Protein AF-A0A6C0AWP6-F1 (afdb_monomer)

Sequence (131 aa):
MNSPLILLENKLPRELLNIIQSYLINDFVYKALKEYYNYLYYKKELYEDFVYTQYIEPNCNCHTYYNSRAQRWKYRECSGCYYLEYTNKYIPKDFRVCIYDNPQYGKIVYGKESNYKLSMDYDNEVDYHYD

Foldseek 3Di:
DDPPCVVCPVPDDPVVSVVVVVVDDPVVVLVVLQVVLVVLVVVQVVQLVVCCVPPQVVQQDFDWDQDPVVRGIDTDHSVSVCCSPQHCPRRDPCNCVSPLVDCCNCCSNVVDNPPPNPDDDPPDPPPDDDD

Organism: NCBI:txid1070528

Structure (mmCIF, N/CA/C/O backbone):
data_AF-A0A6C0AWP6-F1
#
_entry.id   AF-A0A6C0AWP6-F1
#
loop_
_atom_site.group_PDB
_atom_site.id
_atom_site.type_symbol
_atom_site.label_atom_id
_atom_site.label_alt_id
_atom_site.label_comp_id
_atom_site.label_asym_id
_atom_site.label_entity_id
_atom_site.label_seq_id
_atom_site.pdbx_PDB_ins_code
_atom_site.Cartn_x
_atom_site.Cartn_y
_atom_site.Cartn_z
_atom_site.occupancy
_atom_site.B_iso_or_equiv
_atom_site.auth_seq_id
_atom_site.auth_comp_id
_atom_site.auth_asym_id
_atom_site.auth_atom_id
_atom_site.pdbx_PDB_model_num
ATOM 1 N N . MET A 1 1 ? -12.739 -8.673 27.681 1.00 44.78 1 MET A N 1
ATOM 2 C CA . MET A 1 1 ? -12.532 -7.283 28.145 1.00 44.78 1 MET A CA 1
ATOM 3 C C . MET A 1 1 ? -13.866 -6.748 28.624 1.00 44.78 1 MET A C 1
ATOM 5 O O . MET A 1 1 ? -14.809 -6.740 27.843 1.00 44.78 1 MET A O 1
ATOM 9 N N . ASN A 1 2 ? -13.956 -6.363 29.895 1.00 51.41 2 ASN A N 1
ATOM 10 C CA . ASN A 1 2 ? -15.173 -5.797 30.472 1.00 51.41 2 ASN A CA 1
ATO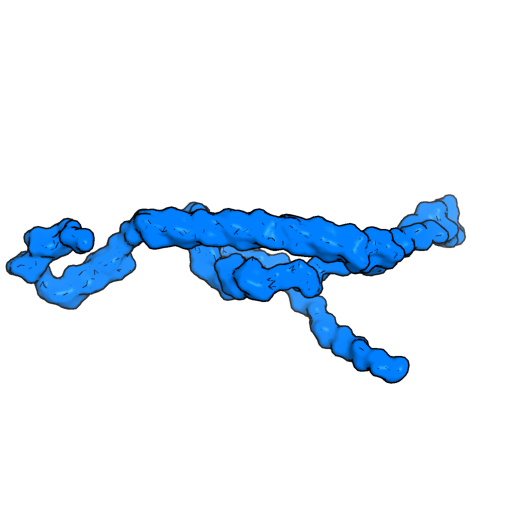M 11 C C . ASN A 1 2 ? -15.299 -4.351 29.990 1.00 51.41 2 ASN A C 1
ATOM 13 O O . ASN A 1 2 ? -14.543 -3.486 30.424 1.00 51.41 2 ASN A O 1
ATOM 17 N N . SER A 1 3 ? -16.196 -4.111 29.033 1.00 64.38 3 SER A N 1
ATOM 18 C CA . SER A 1 3 ? -16.496 -2.757 28.569 1.00 64.38 3 SER A CA 1
ATOM 19 C C . SER A 1 3 ? -17.062 -1.932 29.734 1.00 64.38 3 SER A C 1
ATOM 21 O O . SER A 1 3 ? -17.880 -2.469 30.487 1.00 64.38 3 SER A O 1
ATOM 23 N N . PRO A 1 4 ? -16.717 -0.635 29.868 1.00 65.19 4 PRO A N 1
ATOM 24 C CA . PRO A 1 4 ? -17.357 0.270 30.829 1.00 65.19 4 PRO A CA 1
ATOM 25 C C . PRO A 1 4 ? -18.895 0.266 30.746 1.00 65.19 4 PRO A C 1
ATOM 27 O O . PRO A 1 4 ? -19.567 0.618 31.712 1.00 65.19 4 PRO A O 1
ATOM 30 N N . LEU A 1 5 ? -19.457 -0.189 29.618 1.00 71.19 5 LEU A N 1
ATOM 31 C CA . LEU A 1 5 ? -20.893 -0.379 29.401 1.00 71.19 5 LEU A CA 1
ATOM 32 C C . LEU A 1 5 ? -21.553 -1.379 30.362 1.00 71.19 5 LEU A C 1
ATOM 34 O O . LEU A 1 5 ? -22.752 -1.263 30.594 1.00 71.19 5 LEU A O 1
ATOM 38 N N . ILE A 1 6 ? -20.798 -2.298 30.978 1.00 73.88 6 ILE A N 1
ATOM 39 C CA . ILE A 1 6 ? -21.319 -3.213 32.014 1.00 73.88 6 ILE A CA 1
ATOM 40 C C . ILE A 1 6 ? -21.891 -2.433 33.211 1.00 73.88 6 ILE A C 1
ATOM 42 O O . ILE A 1 6 ? -22.865 -2.854 33.828 1.00 73.88 6 ILE A O 1
ATOM 46 N N . LEU A 1 7 ? -21.355 -1.244 33.512 1.00 78.44 7 LEU A N 1
ATOM 47 C CA . LEU A 1 7 ? -21.868 -0.384 34.588 1.00 78.44 7 LEU A CA 1
ATOM 48 C C . LEU A 1 7 ? -23.215 0.276 34.245 1.00 78.44 7 LEU A C 1
ATOM 50 O O . LEU A 1 7 ? -23.889 0.820 35.123 1.00 78.44 7 LEU A O 1
ATOM 54 N N . LEU A 1 8 ? -23.602 0.243 32.969 1.00 79.25 8 LEU A N 1
ATOM 55 C CA . LEU A 1 8 ? -24.821 0.842 32.433 1.00 79.25 8 LEU A CA 1
ATOM 56 C C . LEU A 1 8 ? -25.863 -0.210 32.026 1.00 79.25 8 LEU A C 1
ATOM 58 O O . LEU A 1 8 ? -26.986 0.165 31.693 1.00 79.25 8 LEU A O 1
ATOM 62 N N . GLU A 1 9 ? -25.528 -1.502 32.113 1.00 77.00 9 GLU A N 1
ATOM 63 C CA . GLU A 1 9 ? -26.348 -2.621 31.626 1.00 77.00 9 GLU A CA 1
ATOM 64 C C . GLU A 1 9 ? -27.736 -2.691 32.280 1.00 77.00 9 GLU A C 1
ATOM 66 O O . GLU A 1 9 ? -28.712 -3.056 31.635 1.00 77.00 9 GLU A O 1
ATOM 71 N N . ASN A 1 10 ? -27.839 -2.234 33.532 1.00 80.56 10 ASN A N 1
ATOM 72 C CA . ASN A 1 10 ? -29.094 -2.172 34.291 1.00 80.56 10 ASN A CA 1
ATOM 73 C C . ASN A 1 10 ? -29.734 -0.773 34.318 1.00 80.56 10 ASN A C 1
ATOM 75 O O . ASN A 1 10 ? -30.759 -0.579 34.967 1.00 80.56 10 ASN A O 1
ATOM 79 N N . LYS A 1 11 ? -29.106 0.226 33.683 1.00 85.69 11 LYS A N 1
ATOM 80 C CA . LYS A 1 11 ? -29.559 1.629 33.696 1.00 85.69 11 LYS A CA 1
ATOM 81 C C . LYS A 1 11 ? -30.079 2.103 32.347 1.00 85.69 11 LYS A C 1
ATOM 83 O O . LYS A 1 11 ? -30.844 3.062 32.310 1.00 85.69 11 LYS A O 1
ATOM 88 N N . LEU A 1 12 ? -29.657 1.465 31.258 1.00 83.81 12 LEU A N 1
ATOM 89 C CA . LEU A 1 12 ? -30.050 1.825 29.903 1.00 83.81 12 LEU A CA 1
ATOM 90 C C . LEU A 1 12 ? -30.606 0.603 29.160 1.00 83.81 12 LEU A C 1
ATOM 92 O O . LEU A 1 12 ? -30.089 -0.500 29.331 1.00 83.81 12 LEU A O 1
ATOM 96 N N . PRO A 1 13 ? -31.621 0.796 28.298 1.00 89.81 13 PRO A N 1
ATOM 97 C CA . PRO A 1 13 ? -32.051 -0.209 27.338 1.00 89.81 13 PRO A CA 1
ATOM 98 C C . PRO A 1 13 ? -30.881 -0.759 26.524 1.00 89.81 13 PRO A C 1
ATOM 100 O O . PRO A 1 13 ? -29.973 -0.027 26.118 1.00 89.81 13 PRO A O 1
ATOM 103 N N . ARG A 1 14 ? -30.938 -2.059 26.235 1.00 80.06 14 ARG A N 1
ATOM 104 C CA . ARG A 1 14 ? -29.873 -2.776 25.526 1.00 80.06 14 ARG A CA 1
ATOM 105 C C . ARG A 1 14 ? -29.615 -2.204 24.131 1.00 80.06 14 ARG A C 1
ATOM 107 O O . ARG A 1 14 ? -28.469 -2.182 23.692 1.00 80.06 14 ARG A O 1
ATOM 114 N N . GLU A 1 15 ? -30.644 -1.668 23.470 1.00 82.81 15 GLU A N 1
ATOM 115 C CA . GLU A 1 15 ? -30.481 -0.991 22.179 1.00 82.81 15 GLU A CA 1
ATOM 116 C C . GLU A 1 15 ? -29.594 0.254 22.284 1.00 82.81 15 GLU A C 1
ATOM 118 O O . GLU A 1 15 ? -28.714 0.446 21.449 1.00 82.81 15 GLU A O 1
ATOM 123 N N . LEU A 1 16 ? -29.755 1.068 23.334 1.00 79.00 16 LEU A N 1
ATOM 124 C CA . LEU A 1 16 ? -28.916 2.249 23.550 1.00 79.00 16 LEU A CA 1
ATOM 125 C C . LEU A 1 16 ? -27.469 1.869 23.861 1.00 79.00 16 LEU A C 1
ATOM 127 O O . LEU A 1 16 ? -26.554 2.531 23.380 1.00 79.00 16 LEU A O 1
ATOM 131 N N . LEU A 1 17 ? -27.247 0.789 24.610 1.00 79.88 17 LEU A N 1
ATOM 132 C CA . LEU A 1 17 ? -25.895 0.292 24.868 1.00 79.88 17 LEU A CA 1
ATOM 133 C C . LEU A 1 17 ? -25.220 -0.163 23.580 1.00 79.88 17 LEU A C 1
ATOM 135 O O . LEU A 1 17 ? -24.088 0.241 23.345 1.00 79.88 17 LEU A O 1
ATOM 139 N N . ASN A 1 18 ? -25.922 -0.905 22.721 1.00 75.19 18 ASN A N 1
ATOM 140 C CA . ASN A 1 18 ? -25.409 -1.324 21.415 1.00 75.19 18 ASN A CA 1
ATOM 141 C C . ASN A 1 18 ? -25.077 -0.119 20.520 1.00 75.19 18 ASN A C 1
ATOM 143 O O . ASN A 1 18 ? -24.044 -0.111 19.850 1.00 75.19 18 ASN A O 1
ATOM 147 N N . ILE A 1 19 ? -25.915 0.924 20.548 1.00 74.69 19 ILE A N 1
ATOM 148 C CA . ILE A 1 19 ? -25.657 2.184 19.842 1.00 74.69 19 ILE A CA 1
ATOM 149 C C . ILE A 1 19 ? -24.385 2.842 20.389 1.00 74.69 19 ILE A C 1
ATOM 151 O O . ILE A 1 19 ? -23.482 3.135 19.615 1.00 74.69 19 ILE A O 1
ATOM 155 N N . ILE A 1 20 ? -24.245 3.012 21.705 1.00 72.12 20 ILE A N 1
ATOM 156 C CA . ILE A 1 20 ? -23.032 3.586 22.316 1.00 72.12 20 ILE A CA 1
ATOM 157 C C . ILE A 1 20 ? -21.796 2.746 21.972 1.00 72.12 20 ILE A C 1
ATOM 159 O O . ILE A 1 20 ? -20.745 3.291 21.648 1.00 72.12 20 ILE A O 1
ATOM 163 N N . GLN A 1 21 ? -21.922 1.420 21.986 1.00 70.88 21 GLN A N 1
ATOM 164 C CA . GLN A 1 21 ? -20.853 0.484 21.648 1.00 70.88 21 GLN A CA 1
ATOM 165 C C . GLN A 1 21 ? -20.388 0.640 20.197 1.00 70.88 21 GLN A C 1
ATOM 167 O O . GLN A 1 21 ? -19.198 0.507 19.933 1.00 70.88 21 GLN A O 1
ATOM 172 N N . SER A 1 22 ? -21.295 1.001 19.284 1.00 65.19 22 SER A N 1
ATOM 173 C CA . SER A 1 22 ? -20.953 1.349 17.899 1.00 65.19 22 SER A CA 1
ATOM 174 C C . SER A 1 22 ? -20.156 2.657 17.773 1.00 65.19 22 SER A C 1
ATOM 176 O O . SER A 1 22 ? -19.408 2.823 16.811 1.00 65.19 22 SER A O 1
ATOM 178 N N . TYR A 1 23 ? -20.260 3.560 18.757 1.00 63.69 23 TYR A N 1
ATOM 179 C CA . TYR A 1 23 ? -19.502 4.816 18.816 1.00 63.69 23 TYR A CA 1
ATOM 180 C C . TYR A 1 23 ? -18.185 4.702 19.593 1.00 63.69 23 TYR A C 1
ATOM 182 O O . TYR A 1 23 ? -17.346 5.601 19.508 1.00 63.69 23 TYR A O 1
ATOM 190 N N . LEU A 1 24 ? -17.977 3.619 20.348 1.00 70.44 24 LEU A N 1
ATOM 191 C CA . LEU A 1 24 ? -16.727 3.391 21.062 1.00 70.44 24 LEU A CA 1
ATOM 192 C C . LEU A 1 24 ? -15.639 2.966 20.072 1.00 70.44 24 LEU A C 1
ATOM 194 O O . LEU A 1 24 ? -15.634 1.853 19.547 1.00 70.44 24 LEU A O 1
ATOM 198 N N . ILE A 1 25 ? -14.693 3.874 19.840 1.00 67.62 25 ILE A N 1
ATOM 199 C CA . ILE A 1 25 ? -13.480 3.602 19.072 1.00 67.62 25 ILE A CA 1
ATOM 200 C C . ILE A 1 25 ? -12.685 2.526 19.812 1.00 67.62 25 ILE A C 1
ATOM 202 O O . ILE A 1 25 ? -12.324 2.677 20.979 1.00 67.62 25 ILE A O 1
ATOM 206 N N . ASN A 1 26 ? -12.424 1.412 19.132 1.00 76.56 26 ASN A N 1
ATOM 207 C CA . ASN A 1 26 ? -11.582 0.358 19.670 1.00 76.56 26 ASN A CA 1
ATOM 208 C C . ASN A 1 26 ? -10.117 0.654 19.326 1.00 76.56 26 ASN A C 1
ATOM 210 O O . ASN A 1 26 ? -9.627 0.247 18.272 1.00 76.56 26 ASN A O 1
ATOM 214 N N . ASP A 1 27 ? -9.423 1.358 20.221 1.00 78.81 27 ASP A N 1
ATOM 215 C CA . ASP A 1 27 ? -8.026 1.776 20.032 1.00 78.81 27 ASP A CA 1
ATOM 216 C C . ASP A 1 27 ? -7.090 0.613 19.683 1.00 78.81 27 ASP A C 1
ATOM 218 O O . ASP A 1 27 ? -6.183 0.766 18.864 1.00 78.81 27 ASP A O 1
ATOM 222 N N . PHE A 1 28 ? -7.332 -0.571 20.254 1.00 81.50 28 PHE A N 1
ATOM 223 C CA . PHE A 1 28 ? -6.559 -1.772 19.945 1.00 81.50 28 PHE A CA 1
ATOM 224 C C . PHE A 1 28 ? -6.725 -2.189 18.479 1.00 81.50 28 PHE A C 1
ATOM 226 O O . PHE A 1 28 ? -5.736 -2.445 17.795 1.00 81.50 28 PHE A O 1
ATOM 233 N N . VAL A 1 29 ? -7.961 -2.197 17.972 1.00 84.25 29 VAL A N 1
ATOM 234 C CA . VAL A 1 29 ? -8.248 -2.520 16.565 1.00 84.25 29 VAL A CA 1
ATOM 235 C C . VAL A 1 29 ? -7.643 -1.473 15.632 1.00 84.25 29 VAL A C 1
ATOM 237 O O . VAL A 1 29 ? -7.000 -1.836 14.651 1.00 84.25 29 VAL A O 1
ATOM 240 N N . TYR A 1 30 ? -7.778 -0.182 15.946 1.00 86.38 30 TYR A N 1
ATOM 241 C CA . TYR A 1 30 ? -7.173 0.883 15.138 1.00 86.38 30 TYR A CA 1
ATOM 242 C C . TYR A 1 30 ? -5.649 0.774 15.098 1.00 86.38 30 TYR A C 1
ATOM 244 O O . TYR A 1 30 ? -5.046 0.973 14.044 1.00 86.38 30 TYR A O 1
ATOM 252 N N . LYS A 1 31 ? -5.018 0.428 16.223 1.00 87.25 31 LYS A N 1
ATOM 253 C CA . LYS A 1 31 ? -3.574 0.198 16.281 1.00 87.25 31 LYS A CA 1
ATOM 254 C C . LYS A 1 31 ? -3.160 -1.000 15.423 1.00 87.25 31 LYS A C 1
ATOM 256 O O . LYS A 1 31 ? -2.257 -0.856 14.607 1.00 87.25 31 LYS A O 1
ATOM 261 N N . ALA A 1 32 ? -3.855 -2.130 15.546 1.00 90.12 32 ALA A N 1
ATOM 262 C CA . ALA A 1 32 ? -3.580 -3.323 14.746 1.00 90.12 32 ALA A CA 1
ATOM 263 C C . ALA A 1 32 ? -3.732 -3.057 13.237 1.00 90.12 32 ALA A C 1
ATOM 265 O O . ALA A 1 32 ? -2.894 -3.474 12.442 1.00 90.12 32 ALA A O 1
ATOM 266 N N . LEU A 1 33 ? -4.763 -2.305 12.838 1.00 92.62 33 LEU A N 1
ATOM 267 C CA . LEU A 1 33 ? -4.962 -1.902 11.443 1.00 92.62 33 LEU A CA 1
ATOM 268 C C . LEU A 1 33 ? -3.830 -1.001 10.939 1.00 92.62 33 LEU A C 1
ATOM 270 O O . LEU A 1 33 ? -3.334 -1.213 9.838 1.00 92.62 33 LEU A O 1
ATOM 274 N N . LYS A 1 34 ? -3.382 -0.029 11.743 1.00 91.62 34 LYS A N 1
ATOM 275 C CA . LYS A 1 34 ? -2.245 0.838 11.390 1.00 91.62 34 LYS A CA 1
ATOM 276 C C . LYS A 1 34 ? -0.950 0.046 11.217 1.00 91.62 34 LYS A C 1
ATOM 278 O O . LYS A 1 34 ? -0.232 0.269 10.249 1.00 91.62 34 LYS A O 1
ATOM 283 N N . GLU A 1 35 ? -0.666 -0.889 12.121 1.00 94.75 35 GLU A N 1
ATOM 284 C CA . GLU A 1 35 ? 0.500 -1.773 12.009 1.00 94.75 35 GLU A CA 1
ATOM 285 C C . GLU A 1 35 ? 0.433 -2.632 10.740 1.00 94.75 35 GLU A C 1
ATOM 287 O O . GLU A 1 35 ? 1.423 -2.742 10.016 1.00 94.75 35 GLU A O 1
ATOM 292 N N . TYR A 1 36 ? -0.746 -3.165 10.415 1.00 96.19 36 TYR A N 1
ATOM 293 C CA . TYR A 1 36 ? -0.951 -3.915 9.180 1.00 96.19 36 TYR A CA 1
ATOM 294 C C . TYR A 1 36 ? -0.763 -3.053 7.923 1.00 96.19 36 TYR A C 1
ATOM 296 O O . TYR A 1 36 ? -0.109 -3.486 6.978 1.00 96.19 36 TYR A O 1
ATOM 304 N N . TYR A 1 37 ? -1.264 -1.815 7.905 1.00 95.88 37 TYR A N 1
ATOM 305 C CA . TYR A 1 37 ? -1.030 -0.907 6.778 1.00 95.88 37 TYR A CA 1
ATOM 306 C C . TYR A 1 37 ? 0.453 -0.582 6.597 1.00 95.88 37 TYR A C 1
ATOM 308 O O . TYR A 1 37 ? 0.941 -0.630 5.472 1.00 95.88 37 TYR A O 1
ATOM 316 N N . ASN A 1 38 ? 1.191 -0.340 7.683 1.00 95.88 38 ASN A N 1
ATOM 317 C CA . ASN A 1 38 ? 2.642 -0.142 7.615 1.00 95.88 38 ASN A CA 1
ATOM 318 C C . ASN A 1 38 ? 3.356 -1.367 7.027 1.00 95.88 38 ASN A C 1
ATOM 320 O O . ASN A 1 38 ? 4.247 -1.222 6.193 1.00 95.88 38 ASN A O 1
ATOM 324 N N . TYR A 1 39 ? 2.937 -2.574 7.418 1.00 97.62 39 TYR A N 1
ATOM 325 C CA . TYR A 1 39 ? 3.447 -3.809 6.826 1.00 97.62 39 TYR A CA 1
ATOM 326 C C . TYR A 1 39 ? 3.173 -3.884 5.316 1.00 97.62 39 TYR A C 1
ATOM 328 O O . TYR A 1 39 ? 4.061 -4.264 4.554 1.00 97.62 39 TYR A O 1
ATOM 336 N N . LEU A 1 40 ? 1.979 -3.488 4.865 1.00 97.00 40 LEU A N 1
ATOM 337 C CA . LEU A 1 40 ? 1.656 -3.454 3.439 1.00 97.00 40 LEU A CA 1
ATOM 338 C C . LEU A 1 40 ? 2.539 -2.460 2.670 1.00 97.00 40 LEU A C 1
ATOM 340 O O . LEU A 1 40 ? 2.999 -2.808 1.587 1.00 97.00 40 LEU A O 1
ATOM 344 N N . TYR A 1 41 ? 2.823 -1.273 3.220 1.00 96.00 41 TYR A N 1
ATOM 345 C CA . TYR A 1 41 ? 3.778 -0.324 2.622 1.00 96.00 41 TYR A CA 1
ATOM 346 C C . TYR A 1 41 ? 5.171 -0.924 2.483 1.00 96.00 41 TYR A C 1
ATOM 348 O O . TYR A 1 41 ? 5.714 -0.936 1.384 1.00 96.00 41 TYR A O 1
ATOM 356 N N . TYR A 1 42 ? 5.701 -1.505 3.557 1.00 96.56 42 TYR A N 1
ATOM 357 C CA . TYR A 1 42 ? 7.001 -2.169 3.520 1.00 96.56 42 TYR A CA 1
ATOM 358 C C . TYR A 1 42 ? 7.052 -3.283 2.463 1.00 96.56 42 TYR A C 1
ATOM 360 O O . TYR A 1 42 ? 7.980 -3.374 1.663 1.00 96.56 42 TYR A O 1
ATOM 368 N N .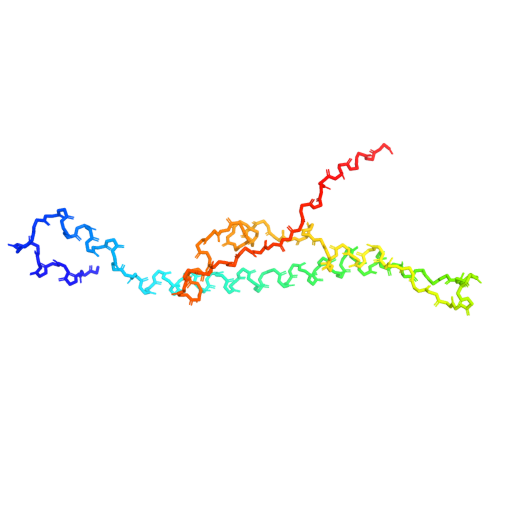 LYS A 1 43 ? 6.014 -4.123 2.417 1.00 95.81 43 LYS A N 1
ATOM 369 C CA . LYS A 1 43 ? 5.898 -5.189 1.419 1.00 95.81 43 LYS A CA 1
ATOM 370 C C . LYS A 1 43 ? 5.833 -4.636 -0.008 1.00 95.81 43 LYS A C 1
ATOM 372 O O . LYS A 1 43 ? 6.405 -5.240 -0.912 1.00 95.81 43 LYS A O 1
ATOM 377 N N . LYS A 1 44 ? 5.121 -3.524 -0.211 1.00 94.38 44 LYS A N 1
ATOM 378 C CA . LYS A 1 44 ? 5.028 -2.843 -1.502 1.00 94.38 44 LYS A CA 1
ATOM 379 C C . LYS A 1 44 ? 6.400 -2.345 -1.952 1.00 94.38 44 LYS A C 1
ATOM 381 O O . LYS A 1 44 ? 6.774 -2.660 -3.072 1.00 94.38 44 LYS A O 1
ATOM 386 N N . GLU A 1 45 ? 7.147 -1.661 -1.090 1.00 93.56 45 GLU A N 1
ATOM 387 C CA . GLU A 1 45 ? 8.492 -1.157 -1.410 1.00 93.56 45 GLU A CA 1
ATOM 388 C C . GLU A 1 45 ? 9.429 -2.293 -1.844 1.00 93.56 45 GLU A C 1
ATOM 390 O O . GLU A 1 45 ? 10.034 -2.225 -2.909 1.00 93.56 45 GLU A O 1
ATOM 395 N N . LEU A 1 46 ? 9.456 -3.402 -1.095 1.00 95.81 46 LEU A N 1
ATOM 396 C CA . LEU A 1 46 ? 10.249 -4.578 -1.475 1.00 95.81 46 LEU A CA 1
ATOM 397 C C . LEU A 1 46 ? 9.844 -5.162 -2.835 1.00 95.81 46 LEU A C 1
ATOM 399 O O . LEU A 1 46 ? 10.688 -5.657 -3.584 1.00 95.81 46 LEU A O 1
ATOM 403 N N . TYR A 1 47 ? 8.544 -5.163 -3.138 1.00 94.44 47 TYR A N 1
ATOM 404 C CA . TYR A 1 47 ? 8.049 -5.659 -4.415 1.00 94.44 47 TYR A CA 1
ATOM 405 C C . TYR A 1 47 ? 8.385 -4.706 -5.564 1.00 94.44 47 TYR A C 1
ATOM 407 O O . TYR A 1 47 ? 8.760 -5.174 -6.634 1.00 94.44 47 TYR A O 1
ATOM 415 N N . GLU A 1 48 ? 8.290 -3.394 -5.350 1.00 90.88 48 GLU A N 1
ATOM 416 C CA . GLU A 1 48 ? 8.681 -2.382 -6.333 1.00 90.88 48 GLU A CA 1
ATOM 417 C C . GLU A 1 48 ? 10.181 -2.453 -6.638 1.00 90.88 48 GLU A C 1
ATOM 419 O O . GLU A 1 48 ? 10.543 -2.448 -7.811 1.00 90.88 48 GLU A O 1
ATOM 424 N N . ASP A 1 49 ? 11.039 -2.646 -5.632 1.00 92.06 49 ASP A N 1
ATOM 425 C CA . ASP A 1 49 ? 12.481 -2.867 -5.822 1.00 92.06 49 ASP A CA 1
ATOM 426 C C . ASP A 1 49 ? 12.765 -4.140 -6.635 1.00 92.06 49 ASP A C 1
ATOM 428 O O . ASP A 1 49 ? 13.569 -4.152 -7.576 1.00 92.06 49 ASP A O 1
ATOM 432 N N . PHE A 1 50 ? 12.076 -5.235 -6.304 1.00 93.81 50 PHE A N 1
ATOM 433 C CA . PHE A 1 50 ? 12.165 -6.478 -7.067 1.00 93.81 50 PHE A CA 1
ATOM 434 C C . PHE A 1 50 ? 11.726 -6.275 -8.523 1.00 93.81 50 PHE A C 1
ATOM 436 O O . PHE A 1 50 ? 12.430 -6.669 -9.450 1.00 93.81 50 PHE A O 1
ATOM 443 N N . VAL A 1 51 ? 10.579 -5.633 -8.744 1.00 90.44 51 VAL A N 1
ATOM 444 C CA . VAL A 1 51 ? 10.057 -5.348 -10.083 1.00 90.44 51 VAL A CA 1
ATOM 445 C C . VAL A 1 51 ? 11.014 -4.454 -10.858 1.00 90.44 51 VAL A C 1
ATOM 447 O O . VAL A 1 51 ? 11.284 -4.730 -12.028 1.00 90.44 51 VAL A O 1
ATOM 450 N N . TYR A 1 52 ? 11.539 -3.409 -10.217 1.00 87.38 52 TYR A N 1
ATOM 451 C CA . TYR A 1 52 ? 12.471 -2.484 -10.837 1.00 87.38 52 TYR A CA 1
ATOM 452 C C . TYR A 1 52 ? 13.693 -3.239 -11.357 1.00 87.38 52 TYR A C 1
ATOM 454 O O . TYR A 1 52 ? 13.967 -3.220 -12.552 1.00 87.38 52 TYR A O 1
ATOM 462 N N . THR A 1 53 ? 14.361 -3.985 -10.479 1.00 89.56 53 THR A N 1
ATOM 463 C CA . THR A 1 53 ? 15.596 -4.708 -10.812 1.00 89.56 53 THR A CA 1
ATOM 464 C C . THR A 1 53 ? 15.386 -5.841 -11.817 1.00 89.56 53 THR A C 1
ATOM 466 O O . THR A 1 53 ? 16.228 -6.057 -12.684 1.00 89.56 53 THR A O 1
ATOM 469 N N . GLN A 1 54 ? 14.278 -6.583 -11.731 1.00 90.38 54 GLN A N 1
ATOM 470 C CA . GLN A 1 54 ? 14.076 -7.770 -12.570 1.00 90.38 54 GLN A CA 1
ATOM 471 C C . GLN A 1 54 ? 13.381 -7.478 -13.900 1.00 90.38 54 GLN A C 1
ATOM 473 O O . GLN A 1 54 ? 13.643 -8.160 -14.890 1.00 90.38 54 GLN A O 1
ATOM 478 N N . TYR A 1 55 ? 12.471 -6.504 -13.936 1.00 84.94 55 TYR A N 1
ATOM 479 C CA . TYR A 1 55 ? 11.595 -6.285 -15.089 1.00 84.94 55 TYR A CA 1
ATOM 480 C C . TYR A 1 55 ? 11.787 -4.921 -15.744 1.00 84.94 55 TYR A C 1
ATOM 482 O O . TYR A 1 55 ? 11.621 -4.818 -16.960 1.00 84.94 55 TYR A O 1
ATOM 490 N N . ILE A 1 56 ? 12.120 -3.883 -14.973 1.00 83.50 56 ILE A N 1
ATOM 491 C CA . ILE A 1 56 ? 12.176 -2.508 -15.483 1.00 83.50 56 ILE A CA 1
ATOM 492 C C . ILE A 1 56 ? 13.578 -2.148 -15.950 1.00 83.50 56 ILE A C 1
ATOM 494 O O . ILE A 1 56 ? 13.748 -1.841 -17.124 1.00 83.50 56 ILE A O 1
ATOM 498 N N . GLU A 1 57 ? 14.573 -2.211 -15.068 1.00 82.88 57 GLU A N 1
ATOM 499 C CA . GLU A 1 57 ? 15.963 -1.831 -15.333 1.00 82.88 57 GLU A CA 1
ATOM 500 C C . GLU A 1 57 ? 16.536 -2.522 -16.584 1.00 82.88 57 GLU A C 1
ATOM 502 O O . GLU A 1 57 ? 17.042 -1.809 -17.454 1.00 82.88 57 GLU A O 1
ATOM 507 N N . PRO A 1 58 ? 16.361 -3.846 -16.796 1.00 82.69 58 PRO A N 1
ATOM 508 C CA . PRO A 1 58 ? 16.862 -4.508 -18.004 1.00 82.69 58 PRO A CA 1
ATOM 509 C C . PRO A 1 58 ? 16.198 -4.026 -19.302 1.00 82.69 58 PRO A C 1
ATOM 511 O O . PRO A 1 58 ? 16.771 -4.154 -20.381 1.00 82.69 58 PRO A O 1
ATOM 514 N N . ASN A 1 59 ? 14.981 -3.485 -19.205 1.00 77.12 59 ASN A N 1
ATOM 515 C CA . ASN A 1 59 ? 14.168 -3.041 -20.337 1.00 77.12 59 ASN A CA 1
ATOM 516 C C . ASN A 1 59 ? 14.061 -1.511 -20.425 1.00 77.12 59 ASN A C 1
ATOM 518 O O . ASN A 1 59 ? 13.376 -0.980 -21.307 1.00 77.12 59 ASN A O 1
ATOM 522 N N . CYS A 1 60 ? 14.730 -0.776 -19.534 1.00 75.25 60 CYS A N 1
ATOM 523 C CA . CYS A 1 60 ? 14.669 0.675 -19.489 1.00 75.25 60 CYS A CA 1
ATOM 524 C C . CYS A 1 60 ? 15.671 1.290 -20.474 1.00 75.25 60 CYS A C 1
ATOM 526 O O . CYS A 1 60 ? 16.667 1.916 -20.117 1.00 75.25 60 CYS A O 1
ATOM 528 N N . ASN A 1 61 ? 15.379 1.119 -21.764 1.00 69.06 61 ASN A N 1
ATOM 529 C CA . ASN A 1 61 ? 16.156 1.717 -22.840 1.00 69.06 61 ASN A CA 1
ATOM 530 C C . ASN A 1 61 ? 15.680 3.148 -23.110 1.00 69.06 61 ASN A C 1
ATOM 532 O O . ASN A 1 61 ? 14.665 3.392 -23.767 1.00 69.06 61 ASN A O 1
ATOM 536 N N . CYS A 1 62 ? 16.443 4.114 -22.608 1.00 72.00 62 CYS A N 1
ATOM 537 C CA . CYS A 1 62 ? 16.241 5.527 -22.895 1.00 72.00 62 CYS A CA 1
ATOM 538 C C . CYS A 1 62 ? 16.864 5.875 -24.255 1.00 72.00 62 CYS A C 1
ATOM 540 O O . CYS A 1 62 ? 18.068 6.105 -24.367 1.00 72.00 62 CYS A O 1
ATOM 542 N N . HIS A 1 63 ? 16.054 5.930 -25.312 1.00 67.25 63 HIS A N 1
ATOM 543 C CA . HIS A 1 63 ? 16.540 6.385 -26.613 1.00 67.25 63 HIS A CA 1
ATOM 544 C C . HIS A 1 63 ? 16.596 7.917 -26.669 1.00 67.25 63 HIS A C 1
ATOM 546 O O . HIS A 1 63 ? 15.576 8.606 -26.574 1.00 67.25 63 HIS A O 1
ATOM 552 N N . THR A 1 64 ? 17.796 8.463 -26.859 1.00 69.56 64 THR A N 1
ATOM 553 C CA . THR A 1 64 ? 17.996 9.864 -27.235 1.00 69.56 64 THR A CA 1
ATOM 554 C C . THR A 1 64 ? 17.751 10.034 -28.728 1.00 69.56 64 THR A C 1
ATOM 556 O O . THR A 1 64 ? 18.206 9.240 -29.549 1.00 69.56 64 THR A O 1
ATOM 559 N N . TYR A 1 65 ? 17.025 11.083 -29.106 1.00 73.56 65 TYR A N 1
ATOM 560 C CA . TYR A 1 65 ? 16.858 11.448 -30.509 1.00 73.56 65 TYR A CA 1
ATOM 561 C C . TYR A 1 65 ? 17.053 12.948 -30.696 1.00 73.56 65 TYR A C 1
ATOM 563 O O . TYR A 1 65 ? 16.736 13.765 -29.826 1.00 73.56 65 TYR A O 1
ATOM 571 N N . TYR A 1 66 ? 17.594 13.325 -31.850 1.00 80.38 66 TYR A N 1
ATOM 572 C CA . TYR A 1 66 ? 17.76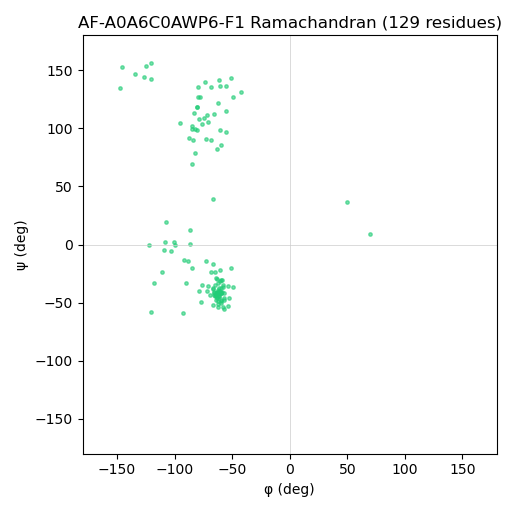9 14.726 -32.194 1.00 80.38 66 TYR A CA 1
ATOM 573 C C . TYR A 1 66 ? 16.447 15.300 -32.712 1.00 80.38 66 TYR A C 1
ATOM 575 O O . TYR A 1 66 ? 15.913 14.855 -33.728 1.00 80.38 66 TYR A O 1
ATOM 583 N N . ASN A 1 67 ? 15.897 16.296 -32.016 1.00 81.06 67 ASN A N 1
ATOM 584 C CA . ASN A 1 67 ? 14.712 17.006 -32.476 1.00 81.06 67 ASN A CA 1
ATOM 585 C C . ASN A 1 67 ? 15.137 18.128 -33.429 1.00 81.06 67 ASN A C 1
ATOM 587 O O . ASN A 1 67 ? 15.520 19.215 -32.993 1.00 81.06 67 ASN A O 1
ATOM 591 N N . SER A 1 68 ? 15.025 17.872 -34.731 1.00 84.12 68 SER A N 1
ATOM 592 C CA . SER A 1 68 ? 15.417 18.812 -35.787 1.00 84.12 68 SER A CA 1
ATOM 593 C C . SER A 1 68 ? 14.604 20.112 -35.797 1.00 84.12 68 SER A C 1
ATOM 595 O O . SER A 1 68 ? 15.148 21.161 -36.136 1.00 84.12 68 SER A O 1
ATOM 597 N N . ARG A 1 69 ? 13.333 20.092 -35.369 1.00 86.00 69 ARG A N 1
ATOM 598 C CA . ARG A 1 69 ? 12.490 21.302 -35.281 1.00 86.00 69 ARG A CA 1
ATOM 599 C C . ARG A 1 69 ? 12.913 22.237 -34.149 1.00 86.00 69 ARG A C 1
ATOM 601 O O . ARG A 1 69 ? 12.813 23.446 -34.295 1.00 86.00 69 ARG A O 1
ATOM 608 N N . ALA A 1 70 ? 13.367 21.682 -33.027 1.00 85.62 70 ALA A N 1
ATOM 609 C CA . ALA A 1 70 ? 13.798 22.443 -31.854 1.00 85.62 70 ALA A CA 1
ATOM 610 C C . ALA A 1 70 ? 15.328 22.588 -31.744 1.00 85.62 70 ALA A C 1
ATOM 612 O O . ALA A 1 70 ? 15.802 23.132 -30.751 1.00 85.62 70 ALA A O 1
ATOM 613 N N . GLN A 1 71 ? 16.082 22.065 -32.722 1.00 86.31 71 GLN A N 1
ATOM 614 C CA . GLN A 1 71 ? 17.550 22.083 -32.791 1.00 86.31 71 GLN A CA 1
ATOM 615 C C . GLN A 1 71 ? 18.239 21.597 -31.502 1.00 86.31 71 GLN A C 1
ATOM 617 O O . GLN A 1 71 ? 19.278 22.111 -31.095 1.00 86.31 71 GLN A O 1
ATOM 622 N N . ARG A 1 72 ? 17.657 20.594 -30.833 1.00 81.81 72 ARG A N 1
ATOM 623 C CA . ARG A 1 72 ? 18.183 20.050 -29.573 1.00 81.81 72 ARG A CA 1
ATOM 624 C C . ARG A 1 72 ? 17.942 18.555 -29.444 1.00 81.81 72 ARG A C 1
ATOM 626 O O . ARG A 1 72 ? 16.959 18.027 -29.965 1.00 81.81 72 ARG A O 1
ATOM 633 N N . TRP A 1 73 ? 18.808 17.888 -28.690 1.00 75.00 73 TRP A N 1
ATOM 634 C CA . TRP A 1 73 ? 18.605 16.503 -28.276 1.00 75.00 73 TRP A CA 1
ATOM 635 C C . TRP A 1 73 ? 17.435 16.407 -27.293 1.00 75.00 73 TRP A C 1
ATOM 637 O O . TRP A 1 73 ? 17.301 17.234 -26.389 1.00 75.00 73 TRP A O 1
ATOM 647 N N . LYS A 1 74 ? 16.568 15.414 -27.491 1.00 71.38 74 LYS A N 1
ATOM 648 C CA . LYS A 1 74 ? 15.497 15.055 -26.563 1.00 71.38 74 LYS A CA 1
ATOM 649 C C . LYS A 1 74 ? 15.674 13.614 -26.106 1.00 71.38 74 LYS A C 1
ATOM 651 O O . LYS A 1 74 ? 16.018 12.737 -26.897 1.00 71.38 74 LYS A O 1
ATOM 656 N N . TYR A 1 75 ? 15.373 13.384 -24.838 1.00 66.00 75 TYR A N 1
ATOM 657 C CA . TYR A 1 75 ? 15.157 12.048 -24.306 1.00 66.00 75 TYR A CA 1
ATOM 658 C C . TYR A 1 75 ? 13.738 11.623 -24.691 1.00 66.00 75 TYR A C 1
ATOM 660 O O . TYR A 1 75 ? 12.789 12.387 -24.493 1.00 66.00 75 TYR A O 1
ATOM 668 N N . ARG A 1 76 ? 13.582 10.453 -25.315 1.00 63.09 76 ARG A N 1
ATOM 669 C CA . ARG A 1 76 ? 12.271 9.802 -25.383 1.00 63.09 76 ARG A CA 1
ATOM 670 C C . ARG A 1 76 ? 11.990 9.241 -23.991 1.00 63.09 76 ARG A C 1
ATOM 672 O O . ARG A 1 76 ? 12.919 8.744 -23.359 1.00 63.09 76 ARG A O 1
ATOM 679 N N . GLU A 1 77 ? 10.749 9.356 -23.522 1.00 61.09 77 GLU A N 1
ATOM 680 C CA . GLU A 1 77 ? 10.334 8.732 -22.263 1.00 61.09 77 GLU A CA 1
ATOM 681 C C . GLU A 1 77 ? 10.776 7.270 -22.276 1.00 61.09 77 GLU A C 1
ATOM 683 O O . GLU A 1 77 ? 10.560 6.551 -23.260 1.00 61.09 77 GLU A O 1
ATOM 688 N N . CYS A 1 78 ? 11.497 6.864 -21.233 1.00 69.81 78 CYS A N 1
ATOM 689 C CA . CYS A 1 78 ? 12.050 5.527 -21.146 1.00 69.81 78 CYS A CA 1
ATOM 690 C C . CYS A 1 78 ? 10.876 4.586 -20.882 1.00 69.81 78 CYS A C 1
ATOM 692 O O . CYS A 1 78 ? 10.475 4.400 -19.740 1.00 69.81 78 CYS A O 1
ATOM 694 N N . SER A 1 79 ? 10.272 4.074 -21.958 1.00 65.62 79 SER A N 1
ATOM 695 C CA . SER A 1 79 ? 8.985 3.362 -21.915 1.00 65.62 79 SER A CA 1
ATOM 696 C C . SER A 1 79 ? 8.922 2.270 -20.842 1.00 65.62 79 SER A C 1
ATOM 698 O O . SER A 1 79 ? 7.900 2.144 -20.183 1.00 65.62 79 SER A O 1
ATOM 700 N N . GLY A 1 80 ? 10.025 1.551 -20.596 1.00 66.69 80 GLY A N 1
ATOM 701 C CA . GLY A 1 80 ? 10.151 0.604 -19.484 1.00 66.69 80 GLY A CA 1
ATOM 702 C C . GLY A 1 80 ? 10.030 1.266 -18.107 1.00 66.69 80 GLY A C 1
ATOM 703 O O . GLY A 1 80 ? 9.175 0.872 -17.320 1.00 66.69 80 GLY A O 1
ATOM 704 N N . CYS A 1 81 ? 10.829 2.302 -17.828 1.00 69.69 81 CYS A N 1
ATOM 705 C CA . CYS A 1 81 ? 10.775 3.038 -16.557 1.00 69.69 81 CYS A CA 1
ATOM 706 C C . CYS A 1 81 ? 9.443 3.773 -16.335 1.00 69.69 81 CYS A C 1
ATOM 708 O O . CYS A 1 81 ? 9.003 3.901 -15.196 1.00 69.69 81 CYS A O 1
ATOM 710 N N . TYR A 1 82 ? 8.757 4.180 -17.409 1.00 71.69 82 TYR A N 1
ATOM 711 C CA . TYR A 1 82 ? 7.440 4.813 -17.317 1.00 71.69 82 TYR A CA 1
ATOM 712 C C . TYR A 1 82 ? 6.408 3.918 -16.610 1.00 71.69 82 TYR A C 1
ATOM 714 O O . TYR A 1 82 ? 5.589 4.410 -15.835 1.00 71.69 82 TYR A O 1
ATOM 722 N N . TYR A 1 83 ? 6.459 2.597 -16.826 1.00 71.44 83 TYR A N 1
ATOM 723 C CA . TYR A 1 83 ? 5.470 1.683 -16.250 1.00 71.44 83 TYR A CA 1
ATOM 724 C C . TYR A 1 83 ? 5.509 1.623 -14.723 1.00 71.44 83 TYR A C 1
ATOM 726 O O . TYR A 1 83 ? 4.455 1.468 -14.112 1.00 71.44 83 TYR A O 1
ATOM 734 N N . LEU A 1 84 ? 6.681 1.730 -14.098 1.00 74.94 84 LEU A N 1
ATOM 735 C CA . LEU A 1 84 ? 6.770 1.704 -12.637 1.00 74.94 84 LEU A CA 1
ATOM 736 C C . LEU A 1 84 ? 6.390 3.055 -12.023 1.00 74.94 84 LEU A C 1
ATOM 738 O O . LEU A 1 84 ? 5.708 3.091 -11.007 1.00 74.94 84 LEU A O 1
ATOM 742 N N . GLU A 1 85 ? 6.809 4.156 -12.650 1.00 71.06 85 GLU A N 1
ATOM 743 C CA . GLU A 1 85 ? 6.600 5.503 -12.108 1.00 71.06 85 GLU A CA 1
ATOM 744 C C . GLU A 1 85 ? 5.163 6.013 -12.278 1.00 71.06 85 GLU A C 1
ATOM 746 O O . GLU A 1 85 ? 4.661 6.727 -11.410 1.00 71.06 85 GLU A O 1
ATOM 751 N N . TYR A 1 86 ? 4.495 5.663 -13.384 1.00 72.88 86 TYR A N 1
ATOM 752 C CA . TYR A 1 86 ? 3.228 6.296 -13.774 1.00 72.88 86 TYR A CA 1
ATOM 753 C C . TYR A 1 86 ? 2.055 5.327 -13.926 1.00 72.88 86 TYR A C 1
ATOM 755 O O . TYR A 1 86 ? 0.949 5.771 -14.222 1.00 72.88 86 TYR A O 1
ATOM 763 N N . THR A 1 87 ? 2.248 4.019 -13.711 1.00 79.38 87 THR A N 1
ATOM 764 C CA . THR A 1 87 ? 1.150 3.042 -13.799 1.00 79.38 87 THR A CA 1
ATOM 765 C C . THR A 1 87 ? 1.010 2.211 -12.530 1.00 79.38 87 THR A C 1
ATOM 767 O O . THR A 1 87 ? 1.973 1.935 -11.823 1.00 79.38 87 THR A O 1
ATOM 770 N N . ASN A 1 88 ? -0.204 1.721 -12.280 1.00 81.75 88 ASN A N 1
ATOM 771 C CA . ASN A 1 88 ? -0.507 0.851 -11.140 1.00 81.75 88 ASN A CA 1
ATOM 772 C C . ASN A 1 88 ? -0.265 -0.642 -11.437 1.00 81.75 88 ASN A C 1
ATOM 774 O O . ASN A 1 88 ? -0.704 -1.506 -10.674 1.00 81.75 88 ASN A O 1
ATOM 778 N N . LYS A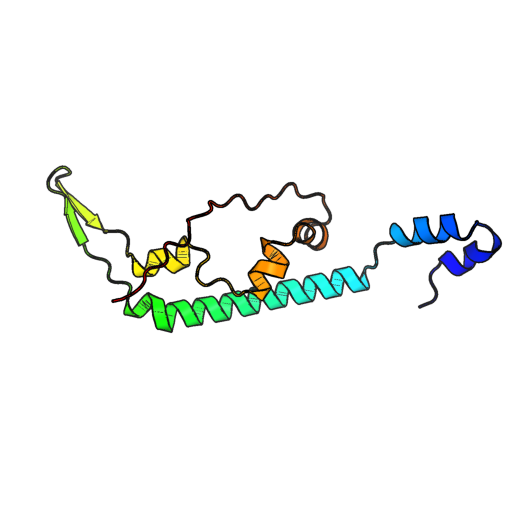 1 89 ? 0.408 -0.962 -12.551 1.00 84.75 89 LYS A N 1
ATOM 779 C CA . LYS A 1 89 ? 0.566 -2.331 -13.069 1.00 84.75 89 LYS A CA 1
ATOM 780 C C . LYS A 1 89 ? 1.229 -3.281 -12.071 1.00 84.75 89 LYS A C 1
ATOM 782 O O . LYS A 1 89 ? 0.883 -4.457 -12.021 1.00 84.75 89 LYS A O 1
ATOM 787 N N . TYR A 1 90 ? 2.166 -2.765 -11.282 1.00 86.50 90 TYR A N 1
ATOM 788 C CA . TYR A 1 90 ? 2.979 -3.546 -10.351 1.00 86.50 90 TYR A CA 1
ATOM 789 C C . TYR A 1 90 ? 2.592 -3.325 -8.884 1.00 86.50 90 TYR A C 1
ATOM 791 O O . TYR A 1 90 ? 3.365 -3.629 -7.983 1.00 86.50 90 TYR A O 1
ATOM 799 N N . ILE A 1 91 ? 1.391 -2.814 -8.607 1.00 90.19 91 ILE A N 1
ATOM 800 C CA . ILE A 1 91 ? 0.934 -2.665 -7.224 1.00 90.19 91 ILE A CA 1
ATOM 801 C C . ILE A 1 91 ? 0.475 -4.030 -6.689 1.00 90.19 91 ILE A C 1
ATOM 803 O O . ILE A 1 91 ? -0.395 -4.661 -7.299 1.00 90.19 91 ILE A O 1
ATOM 807 N N . PRO A 1 92 ? 0.989 -4.491 -5.530 1.00 93.69 92 PRO A N 1
ATOM 808 C CA . PRO A 1 92 ? 0.510 -5.716 -4.903 1.00 93.69 92 PRO A CA 1
ATOM 809 C C . PRO A 1 92 ? -1.002 -5.680 -4.661 1.00 93.69 92 PRO A C 1
ATOM 811 O O . PRO A 1 92 ? -1.557 -4.682 -4.198 1.00 93.69 92 PRO A O 1
ATOM 814 N N . LYS A 1 93 ? -1.688 -6.789 -4.954 1.00 93.44 93 LYS A N 1
ATOM 815 C CA . LYS A 1 93 ? -3.155 -6.872 -4.868 1.00 93.44 93 LYS A CA 1
ATOM 816 C C . LYS A 1 93 ? -3.690 -6.531 -3.475 1.00 93.44 93 LYS A C 1
ATOM 818 O O . LYS A 1 93 ? -4.704 -5.854 -3.356 1.00 93.44 93 LYS A O 1
ATOM 823 N N . ASP A 1 94 ? -3.027 -7.007 -2.431 1.00 93.56 94 ASP A N 1
ATOM 824 C CA . ASP A 1 94 ? -3.372 -6.714 -1.039 1.00 93.56 94 ASP A CA 1
ATOM 825 C C . ASP A 1 94 ? -3.180 -5.234 -0.697 1.00 93.56 94 ASP A C 1
ATOM 827 O O . ASP A 1 94 ? -4.057 -4.642 -0.071 1.00 93.56 94 ASP A O 1
ATOM 831 N N . PHE A 1 95 ? -2.102 -4.611 -1.176 1.00 95.12 95 PHE A N 1
ATOM 832 C CA . PHE A 1 95 ? -1.910 -3.166 -1.059 1.00 95.12 95 PHE A CA 1
ATOM 833 C C . PHE A 1 95 ? -3.046 -2.397 -1.745 1.00 95.12 95 PHE A C 1
ATOM 835 O O . PHE A 1 95 ? -3.652 -1.507 -1.146 1.00 95.12 95 PHE A O 1
ATOM 842 N N . ARG A 1 96 ? -3.386 -2.773 -2.984 1.00 92.62 96 ARG A N 1
ATOM 843 C CA . ARG A 1 96 ? -4.479 -2.152 -3.738 1.00 92.62 96 ARG A CA 1
ATOM 844 C C . ARG A 1 96 ? -5.808 -2.263 -2.988 1.00 92.62 96 ARG A C 1
ATOM 846 O O . ARG A 1 96 ? -6.433 -1.250 -2.701 1.00 92.62 96 ARG A O 1
ATOM 853 N N . VAL A 1 97 ? -6.199 -3.470 -2.589 1.00 93.00 97 VAL A N 1
ATOM 854 C CA . VAL A 1 97 ? -7.492 -3.711 -1.929 1.00 93.00 97 VAL A CA 1
ATOM 855 C C . VAL A 1 97 ? -7.579 -3.031 -0.560 1.00 93.00 97 VAL A C 1
ATOM 857 O O . VAL A 1 97 ? -8.606 -2.450 -0.218 1.00 93.00 97 VAL A O 1
ATOM 860 N N . CYS A 1 98 ? -6.524 -3.109 0.253 1.00 93.75 98 CYS A N 1
ATOM 861 C CA . CYS A 1 98 ? -6.581 -2.652 1.641 1.00 93.75 98 CYS A CA 1
ATOM 862 C C . CYS A 1 98 ? -6.311 -1.154 1.820 1.00 93.75 98 CYS A C 1
ATOM 864 O O . CYS A 1 98 ? -6.685 -0.616 2.868 1.00 93.75 98 CYS A O 1
ATOM 866 N N . ILE A 1 99 ? -5.670 -0.499 0.847 1.00 92.56 99 ILE A N 1
ATOM 867 C CA . ILE A 1 99 ? -5.268 0.911 0.932 1.00 92.56 99 ILE A CA 1
ATOM 868 C C . ILE A 1 99 ? -5.906 1.737 -0.188 1.00 92.56 99 ILE A C 1
ATOM 870 O O . ILE A 1 99 ? -6.640 2.671 0.126 1.00 92.56 99 ILE A O 1
ATOM 874 N N . TYR A 1 100 ? -5.685 1.398 -1.464 1.00 87.75 100 TYR A N 1
ATOM 875 C CA . TYR A 1 100 ? -6.226 2.184 -2.588 1.00 87.75 100 TYR A CA 1
ATOM 876 C C . TYR A 1 100 ? -7.752 2.117 -2.667 1.00 87.75 100 TYR A C 1
ATOM 878 O O . TYR A 1 100 ? -8.420 3.148 -2.698 1.00 87.75 100 TYR A O 1
ATOM 886 N N . ASP A 1 101 ? -8.300 0.905 -2.665 1.00 90.50 101 ASP A N 1
ATOM 887 C CA . ASP A 1 101 ? -9.731 0.669 -2.865 1.00 90.50 101 ASP A CA 1
ATOM 888 C C . ASP A 1 101 ? -10.517 0.748 -1.542 1.00 90.50 101 ASP A C 1
ATOM 890 O O . ASP A 1 101 ? -11.735 0.561 -1.517 1.00 90.50 101 ASP A O 1
ATOM 894 N N . ASN A 1 102 ? -9.838 1.023 -0.421 1.00 87.81 102 ASN A N 1
ATOM 895 C CA . ASN A 1 102 ? -10.437 1.046 0.906 1.00 87.81 102 ASN A CA 1
ATOM 896 C C . ASN A 1 102 ? -10.852 2.473 1.317 1.00 87.81 102 ASN A C 1
A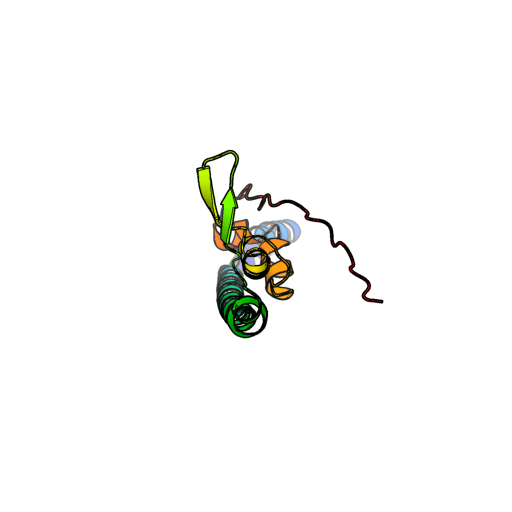TOM 898 O O . ASN A 1 102 ? -10.014 3.250 1.787 1.00 87.81 102 ASN A O 1
ATOM 902 N N . PRO A 1 103 ? -12.156 2.813 1.285 1.00 87.81 103 PRO A N 1
ATOM 903 C CA . PRO A 1 103 ? -12.625 4.152 1.639 1.00 87.81 103 PRO A CA 1
ATOM 904 C C . PRO A 1 103 ? -12.428 4.494 3.125 1.00 87.81 103 PRO A C 1
ATOM 906 O O . PRO A 1 103 ? -12.493 5.661 3.504 1.00 87.81 103 PRO A O 1
ATOM 909 N N . GLN A 1 104 ? -12.200 3.497 3.987 1.00 86.81 104 GLN A N 1
ATOM 910 C CA . GLN A 1 104 ? -11.982 3.705 5.419 1.00 86.81 104 GLN A CA 1
ATOM 911 C C . GLN A 1 104 ? -10.511 3.947 5.769 1.00 86.81 104 GLN A C 1
ATOM 913 O O . GLN A 1 104 ? -10.236 4.413 6.875 1.00 86.81 104 GLN A O 1
ATOM 918 N N . 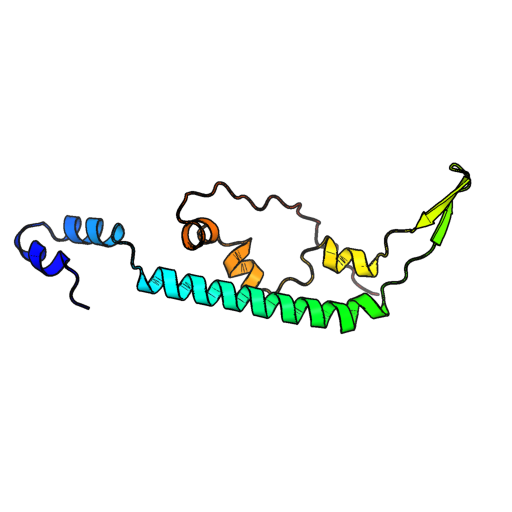TYR A 1 105 ? -9.567 3.670 4.861 1.00 89.12 105 TYR A N 1
ATOM 919 C CA . TYR A 1 105 ? -8.130 3.772 5.131 1.00 89.12 105 TYR A CA 1
ATOM 920 C C . TYR A 1 105 ? -7.748 5.152 5.687 1.00 89.12 105 TYR A C 1
ATOM 922 O O . TYR A 1 105 ? -7.189 5.254 6.781 1.00 89.12 105 TYR A O 1
ATOM 930 N N . GLY A 1 106 ? -8.138 6.224 4.989 1.00 84.00 106 GLY A N 1
ATOM 931 C CA . GLY A 1 106 ? -7.817 7.590 5.402 1.00 84.00 106 GLY A CA 1
ATOM 932 C C . GLY A 1 106 ? -8.408 7.959 6.768 1.00 84.00 106 GLY A C 1
ATOM 933 O O . GLY A 1 106 ? -7.734 8.583 7.592 1.00 84.00 106 GLY A O 1
ATOM 934 N N . LYS A 1 107 ? -9.623 7.479 7.065 1.00 85.19 107 LYS A N 1
ATOM 935 C CA . LYS A 1 107 ? -10.259 7.650 8.379 1.00 85.19 107 LYS A CA 1
ATOM 936 C C . LYS A 1 107 ? -9.499 6.909 9.479 1.00 85.19 107 LYS A C 1
ATOM 938 O O . LYS A 1 107 ? -9.315 7.455 10.564 1.00 85.19 107 LYS A O 1
ATOM 943 N N . ILE A 1 108 ? -9.047 5.685 9.209 1.00 86.56 108 ILE A N 1
ATOM 944 C CA . ILE A 1 108 ? -8.321 4.852 10.177 1.00 86.56 108 ILE A CA 1
ATOM 945 C C . ILE A 1 108 ? -6.933 5.429 10.472 1.00 86.56 108 ILE A C 1
ATOM 947 O O . ILE A 1 108 ? -6.531 5.502 11.635 1.00 86.56 108 ILE A O 1
ATOM 951 N N . VAL A 1 109 ? -6.205 5.866 9.443 1.00 85.81 109 VAL A N 1
ATOM 952 C CA . VAL A 1 109 ? -4.834 6.369 9.594 1.00 85.81 109 VAL A CA 1
ATOM 953 C C . VAL A 1 109 ? -4.811 7.784 10.167 1.00 85.81 109 VAL A C 1
A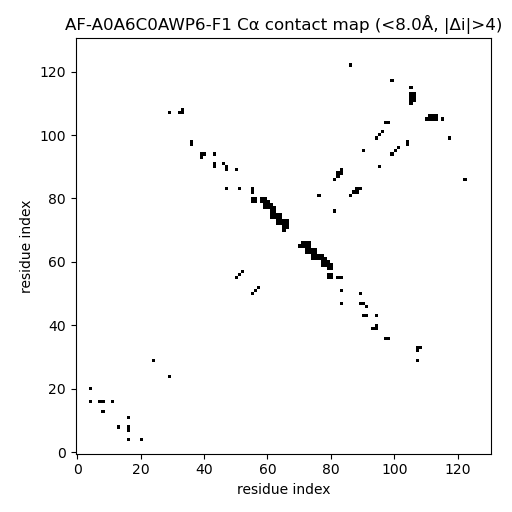TOM 955 O O . VAL A 1 109 ? -4.117 8.021 11.160 1.00 85.81 109 VAL A O 1
ATOM 958 N N . TYR A 1 110 ? -5.598 8.702 9.598 1.00 83.00 110 TYR A N 1
ATOM 959 C CA . TYR A 1 110 ? -5.504 10.140 9.879 1.00 83.00 110 TYR A CA 1
ATOM 960 C C . TYR A 1 110 ? -6.602 10.679 10.807 1.00 83.00 110 TYR A C 1
ATOM 962 O O . TYR A 1 110 ? -6.555 11.847 11.190 1.00 83.00 110 TYR A O 1
ATOM 970 N N . GLY A 1 111 ? -7.592 9.863 11.186 1.00 73.56 111 GLY A N 1
ATOM 971 C CA . GLY A 1 111 ? -8.608 10.228 12.182 1.00 73.56 111 GLY A CA 1
ATOM 972 C C . GLY A 1 111 ? -9.612 11.305 11.746 1.00 73.56 111 GLY A C 1
ATOM 973 O O . GLY A 1 111 ? -10.388 11.775 12.574 1.00 73.56 111 GLY A O 1
ATOM 974 N N . LYS A 1 112 ? -9.627 11.702 10.467 1.00 59.69 112 LYS A N 1
ATOM 975 C CA . LYS A 1 112 ? -10.611 12.631 9.883 1.00 59.69 112 LYS A CA 1
ATOM 976 C C . LYS A 1 112 ? -11.360 11.957 8.737 1.00 59.69 112 LYS A C 1
ATOM 978 O O . LYS A 1 112 ? -10.828 11.043 8.112 1.00 59.69 112 LYS A O 1
ATOM 983 N N . GLU A 1 113 ? -12.563 12.441 8.426 1.00 51.38 113 GLU A N 1
ATOM 984 C CA . GLU A 1 113 ? -13.188 12.215 7.116 1.00 51.38 113 GLU A CA 1
ATOM 985 C C . GLU A 1 113 ? -12.308 12.878 6.053 1.00 51.38 113 GLU A C 1
ATOM 987 O O . GLU A 1 113 ? -12.484 14.033 5.671 1.00 51.38 113 GLU A O 1
ATOM 992 N N . SER A 1 114 ? -11.255 12.182 5.642 1.00 44.66 114 SER A N 1
ATOM 993 C CA . SER A 1 114 ? -10.434 12.634 4.543 1.00 44.66 114 SER A CA 1
ATOM 994 C C . SER A 1 114 ? -11.260 12.446 3.275 1.00 44.66 114 SER A C 1
ATOM 996 O O . SER A 1 114 ? -11.463 11.313 2.842 1.00 44.66 114 SER A O 1
ATOM 998 N N . ASN A 1 115 ? -11.674 13.541 2.632 1.00 44.25 115 ASN A N 1
ATOM 999 C CA . ASN A 1 115 ? -12.081 13.554 1.219 1.00 44.25 115 ASN A CA 1
ATOM 1000 C C . ASN A 1 115 ? -10.873 13.269 0.299 1.00 44.25 115 ASN A C 1
ATOM 1002 O O . ASN A 1 115 ? -10.702 13.894 -0.744 1.00 44.25 115 ASN A O 1
ATOM 1006 N N . TYR A 1 116 ? -9.988 12.356 0.705 1.00 44.91 116 TYR A N 1
ATOM 1007 C CA . TYR A 1 116 ? -8.850 11.924 -0.080 1.00 44.91 116 TYR A CA 1
ATOM 1008 C C . TYR A 1 116 ? -9.362 10.870 -1.052 1.00 44.91 116 TYR A C 1
ATOM 1010 O O . TYR A 1 116 ? -9.235 9.667 -0.841 1.00 44.91 116 TYR A O 1
ATOM 1018 N N . LYS A 1 117 ? -10.003 11.338 -2.123 1.00 44.25 117 LYS A N 1
ATOM 1019 C CA . LYS A 1 117 ? -9.982 10.571 -3.360 1.00 44.25 117 LYS A CA 1
ATOM 1020 C C . LYS A 1 117 ? -8.526 10.597 -3.804 1.00 44.25 117 LYS A C 1
ATOM 1022 O O . LYS A 1 117 ? -8.029 11.662 -4.159 1.00 44.25 117 LYS A O 1
ATOM 1027 N N . LEU A 1 118 ? -7.847 9.453 -3.771 1.00 48.59 118 LEU A N 1
ATOM 1028 C CA . LEU A 1 118 ? -6.726 9.225 -4.678 1.00 48.59 118 LEU A CA 1
ATOM 1029 C C . LEU A 1 118 ? -7.320 9.329 -6.089 1.00 48.59 118 LEU A C 1
ATOM 1031 O O . LEU A 1 118 ? -7.826 8.357 -6.639 1.00 48.59 118 LEU A O 1
ATOM 1035 N N . SER A 1 119 ? -7.413 10.551 -6.612 1.00 43.16 119 SER A N 1
ATOM 1036 C CA . SER A 1 119 ? -7.762 10.785 -8.003 1.00 43.16 119 SER A CA 1
ATOM 1037 C C . SER A 1 119 ? -6.559 10.339 -8.806 1.00 43.16 119 SER A C 1
ATOM 1039 O O . SER A 1 119 ? -5.543 11.028 -8.782 1.00 43.16 119 SER A O 1
ATOM 1041 N N . MET A 1 120 ? -6.646 9.195 -9.469 1.00 48.09 120 MET A N 1
ATOM 1042 C CA . MET A 1 120 ? -5.701 8.858 -10.519 1.00 48.09 120 MET A CA 1
ATOM 1043 C C . MET A 1 120 ? -6.398 8.033 -11.587 1.00 48.09 120 MET A C 1
ATOM 1045 O O . MET A 1 120 ? -7.215 7.159 -11.292 1.00 48.09 120 MET A O 1
ATOM 1049 N N . ASP A 1 121 ? -6.112 8.438 -12.815 1.00 41.19 121 ASP A N 1
ATOM 1050 C CA . ASP A 1 121 ? -6.825 8.101 -14.028 1.00 41.19 121 ASP A CA 1
ATOM 1051 C C . ASP A 1 121 ? -6.820 6.594 -14.297 1.00 41.19 121 ASP A C 1
ATOM 1053 O O . ASP A 1 121 ? -5.820 5.891 -14.138 1.00 41.19 121 ASP A O 1
ATOM 1057 N N . TYR A 1 122 ? -7.995 6.101 -14.684 1.00 40.97 122 TYR A N 1
ATOM 1058 C CA . TYR A 1 122 ? -8.174 4.771 -15.242 1.00 40.97 122 TYR A CA 1
ATOM 1059 C C . TYR A 1 122 ? -7.499 4.735 -16.615 1.00 40.97 122 TYR A C 1
ATOM 1061 O O . TYR A 1 122 ? -8.145 5.010 -17.626 1.00 40.97 122 TYR A O 1
ATOM 1069 N N . ASP A 1 123 ? -6.222 4.373 -16.670 1.00 41.69 123 ASP A N 1
ATOM 1070 C CA . ASP A 1 123 ? -5.650 3.902 -17.924 1.00 41.69 123 ASP A CA 1
ATOM 1071 C C . ASP A 1 123 ? -6.070 2.448 -18.130 1.00 41.69 123 ASP A C 1
ATOM 1073 O O . ASP A 1 123 ? -5.671 1.530 -17.412 1.00 41.69 123 ASP A O 1
ATOM 1077 N N . ASN A 1 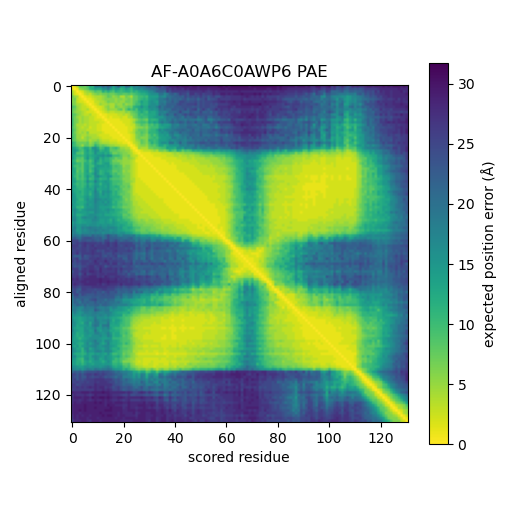124 ? -6.981 2.304 -19.093 1.00 38.31 124 ASN A N 1
ATOM 1078 C CA . ASN A 1 124 ? -7.566 1.069 -19.583 1.00 38.31 124 ASN A CA 1
ATOM 1079 C C . ASN A 1 124 ? -6.515 -0.039 -19.735 1.00 38.31 124 ASN A C 1
ATOM 1081 O O . ASN A 1 124 ? -5.488 0.149 -20.390 1.00 38.31 124 ASN A O 1
ATOM 1085 N N . GLU A 1 125 ? -6.824 -1.219 -19.194 1.00 35.62 125 GLU A N 1
ATOM 1086 C CA . GLU A 1 125 ? -6.206 -2.480 -19.598 1.00 35.62 125 GLU A CA 1
ATOM 1087 C C . GLU A 1 125 ? -6.394 -2.646 -21.114 1.00 35.62 125 GLU A C 1
ATOM 1089 O O . GLU A 1 125 ? -7.447 -3.066 -21.588 1.00 35.62 125 GLU A O 1
ATOM 1094 N N . VAL A 1 126 ? -5.379 -2.273 -21.896 1.00 36.59 126 VAL A N 1
ATOM 1095 C CA . VAL A 1 126 ? -5.243 -2.762 -23.266 1.00 36.59 126 VAL A CA 1
ATOM 1096 C C . VAL A 1 126 ? -4.578 -4.125 -23.156 1.00 36.59 126 VAL A C 1
ATOM 1098 O O . VAL A 1 126 ? -3.371 -4.239 -22.937 1.00 36.59 126 VAL A O 1
ATOM 1101 N N . ASP A 1 127 ? -5.424 -5.143 -23.236 1.00 33.31 127 ASP A N 1
ATOM 1102 C CA . ASP A 1 127 ? -5.080 -6.552 -23.346 1.00 33.31 127 ASP A CA 1
ATOM 1103 C C . ASP A 1 127 ? -4.271 -6.761 -24.638 1.00 33.31 127 ASP A C 1
ATOM 1105 O O . ASP A 1 127 ? -4.814 -6.779 -25.744 1.00 33.31 127 ASP A O 1
ATOM 1109 N N . TYR A 1 128 ? -2.942 -6.825 -24.527 1.00 37.12 128 TYR A N 1
ATOM 1110 C CA . TYR A 1 128 ? -2.097 -7.224 -25.649 1.00 37.12 128 TYR A CA 1
ATOM 1111 C C . TYR A 1 128 ? -2.051 -8.751 -25.688 1.00 37.12 128 TYR A C 1
ATOM 1113 O O . TYR A 1 128 ? -1.176 -9.379 -25.090 1.00 37.12 128 TYR A O 1
ATOM 1121 N N . HIS A 1 129 ? -3.002 -9.335 -26.421 1.00 29.42 129 HIS A N 1
ATOM 1122 C CA . HIS A 1 129 ? -2.836 -10.658 -27.008 1.00 29.42 129 HIS A CA 1
ATOM 1123 C C . HIS A 1 129 ? -1.565 -10.648 -27.872 1.00 29.42 129 HIS A C 1
ATOM 1125 O O . HIS A 1 129 ? -1.476 -9.909 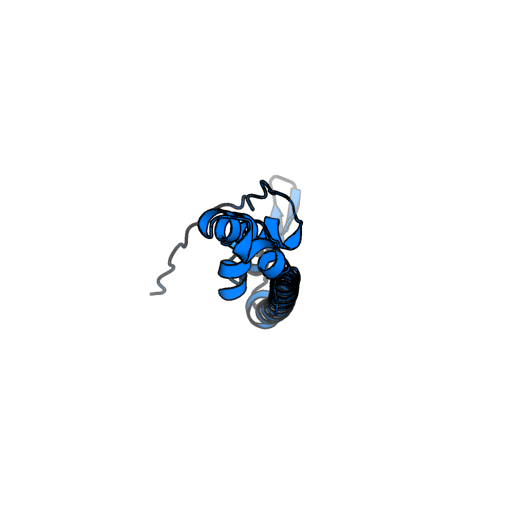-28.852 1.00 29.42 129 HIS A O 1
ATOM 1131 N N . TYR A 1 130 ? -0.569 -11.438 -27.474 1.00 35.69 130 TYR A N 1
ATOM 1132 C CA . TYR A 1 130 ? 0.551 -11.799 -28.336 1.00 35.69 130 TYR A CA 1
ATOM 1133 C C . TYR A 1 130 ? 0.109 -12.976 -29.212 1.00 35.69 130 TYR A C 1
ATOM 1135 O O . TYR A 1 130 ? -0.140 -14.059 -28.677 1.00 35.69 130 TYR A O 1
ATOM 1143 N N . ASP A 1 131 ? 0.009 -12.735 -30.521 1.00 37.25 131 ASP A N 1
ATOM 1144 C CA . ASP A 1 131 ? 0.135 -13.762 -31.565 1.00 37.25 131 ASP A CA 1
ATOM 1145 C C . ASP A 1 131 ? 1.622 -13.980 -31.900 1.00 37.25 131 ASP A C 1
ATOM 1147 O O . ASP A 1 131 ? 2.372 -12.972 -31.954 1.00 37.25 131 ASP A O 1
#

Radius of gyration: 24.36 Å; Cα contacts (8 Å, |Δi|>4): 89; chains: 1; bounding box: 51×36×70 Å

Nearest PDB structures (foldseek):
  3wee-assembly1_B  TM=2.756E-01  e=3.061E+00  Saccharomyces cerevisiae S288C

Solvent-accessible surface area (backbone atoms only — not comparable to full-atom values): 8167 Å² total; per-residue (Å²): 133,88,56,78,61,68,83,37,60,88,78,46,61,68,68,57,51,55,53,53,56,73,69,53,79,54,64,67,58,50,50,53,51,49,54,50,51,53,50,41,50,55,53,42,52,55,47,47,53,49,44,37,66,72,62,22,59,83,51,41,63,63,52,72,45,75,37,76,92,74,74,41,79,39,76,44,79,28,64,36,50,46,45,71,79,74,42,76,82,77,60,50,67,67,46,41,54,62,49,74,72,25,86,56,37,51,36,64,74,70,72,41,92,58,89,71,70,84,82,72,82,86,76,73,88,76,82,77,81,81,129

Mean predicted aligned error: 13.74 Å

pLDDT: mean 75.59, std 17.6, range [29.42, 97.62]

Secondary structure (DSSP, 8-state):
---GGGGGTTTS-HHHHHHHHHHS--HHHHHHHHHHHHHHHHHHHHHHHHHIIIIIGGG----EEEETTTTEEEEPP-HHHHHHHH-STT--HHHIIIIIS-TTHHHHHHSS-------------------